Protein AF-A0A1E7HFK6-F1 (afdb_monomer_lite)

Radius of gyration: 15.74 Å; chains: 1; bounding box: 49×27×36 Å

Structure (mmCIF, N/CA/C/O backbone):
data_AF-A0A1E7HFK6-F1
#
_entry.id   AF-A0A1E7HFK6-F1
#
loop_
_atom_site.group_PDB
_atom_site.id
_atom_site.type_symbol
_atom_site.label_atom_id
_atom_site.label_alt_id
_atom_site.label_comp_id
_atom_site.label_asym_id
_atom_site.label_entity_id
_atom_site.label_seq_id
_atom_site.pdbx_PDB_ins_code
_atom_site.Cartn_x
_atom_site.Cartn_y
_atom_site.Cartn_z
_atom_site.occupancy
_atom_site.B_iso_or_equiv
_atom_site.auth_seq_id
_atom_site.auth_comp_id
_atom_site.auth_asym_id
_atom_site.auth_atom_id
_atom_site.pdbx_PDB_model_num
ATOM 1 N N . MET A 1 1 ? -29.839 -3.077 5.797 1.00 50.59 1 MET A N 1
ATOM 2 C CA . MET A 1 1 ? -28.728 -4.048 5.732 1.00 50.59 1 MET A CA 1
ATOM 3 C C . MET A 1 1 ? -27.944 -3.891 7.017 1.00 50.59 1 MET A C 1
ATOM 5 O O . MET A 1 1 ? -27.500 -2.783 7.283 1.00 50.59 1 MET A O 1
ATOM 9 N N . GLU A 1 2 ? -27.863 -4.932 7.840 1.00 61.28 2 GLU A N 1
ATOM 10 C CA . GLU A 1 2 ? -26.998 -4.917 9.026 1.00 61.28 2 GLU A CA 1
ATOM 11 C C . GLU A 1 2 ? -25.533 -5.010 8.580 1.00 61.28 2 GLU A C 1
ATOM 13 O O . GLU A 1 2 ? -25.211 -5.727 7.630 1.00 61.28 2 GLU A O 1
ATOM 18 N N . SER A 1 3 ? -24.656 -4.234 9.214 1.00 69.50 3 SER A N 1
ATOM 19 C CA . SER A 1 3 ? -23.224 -4.234 8.914 1.00 69.50 3 SER A CA 1
ATOM 20 C C . SER A 1 3 ? -22.566 -5.456 9.561 1.00 69.50 3 SER A C 1
ATOM 22 O O . SER A 1 3 ? -22.877 -5.813 10.695 1.00 69.50 3 SER A O 1
ATOM 24 N N . ILE A 1 4 ? -21.595 -6.085 8.893 1.00 75.12 4 ILE A N 1
ATOM 25 C CA . ILE A 1 4 ? -20.786 -7.149 9.520 1.00 75.12 4 ILE A CA 1
ATOM 26 C C . ILE A 1 4 ? -20.106 -6.612 10.793 1.00 75.12 4 ILE A C 1
ATOM 28 O O . ILE A 1 4 ? -20.022 -7.319 11.797 1.00 75.12 4 ILE A O 1
ATOM 32 N N . ALA A 1 5 ? -19.714 -5.334 10.794 1.00 76.19 5 ALA A N 1
ATOM 33 C CA . ALA A 1 5 ? -19.126 -4.679 11.957 1.00 76.19 5 ALA A CA 1
ATOM 34 C C . ALA A 1 5 ? -20.112 -4.542 13.133 1.00 76.19 5 ALA A C 1
ATOM 36 O O . ALA A 1 5 ? -19.692 -4.607 14.287 1.00 76.19 5 ALA A O 1
ATOM 37 N N . SER A 1 6 ? -21.428 -4.428 12.885 1.00 79.31 6 SER A N 1
ATOM 38 C CA . SER A 1 6 ? -22.429 -4.358 13.966 1.00 79.31 6 SER A CA 1
ATOM 39 C C . SER A 1 6 ? -22.676 -5.702 14.658 1.00 79.31 6 SER A C 1
ATOM 41 O O . SER A 1 6 ? -23.344 -5.739 15.685 1.00 79.31 6 SER A O 1
ATOM 43 N N . SER A 1 7 ? -22.103 -6.797 14.145 1.00 81.88 7 SER A N 1
ATOM 44 C CA . SER A 1 7 ? -22.196 -8.137 14.744 1.00 81.88 7 SER A CA 1
ATOM 45 C C . SER A 1 7 ? -21.123 -8.404 15.815 1.00 81.88 7 SER A C 1
ATOM 47 O O . SER A 1 7 ? -20.966 -9.539 16.257 1.00 81.88 7 SER A O 1
ATOM 49 N N . GLY A 1 8 ? -20.334 -7.391 16.204 1.00 80.25 8 GLY A N 1
ATOM 50 C CA . GLY A 1 8 ? -19.229 -7.534 17.166 1.00 80.25 8 GLY A CA 1
ATOM 51 C C . GLY A 1 8 ? -17.990 -8.246 16.604 1.00 80.25 8 GLY A C 1
ATOM 52 O O . GLY A 1 8 ? -17.031 -8.490 17.335 1.00 80.25 8 GLY A O 1
ATOM 53 N N . ILE A 1 9 ? -17.993 -8.570 15.308 1.00 84.00 9 ILE A N 1
ATOM 54 C CA . ILE A 1 9 ? -16.861 -9.177 14.607 1.00 84.00 9 ILE A CA 1
ATOM 55 C C . ILE A 1 9 ? -15.889 -8.069 14.197 1.00 84.00 9 ILE A C 1
ATOM 57 O O . ILE A 1 9 ? -16.278 -7.093 13.557 1.00 84.00 9 ILE A O 1
ATOM 61 N N . ALA A 1 10 ? -14.607 -8.239 14.523 1.00 85.06 10 ALA A N 1
ATOM 62 C CA . ALA A 1 10 ? -13.561 -7.320 14.090 1.00 85.06 10 ALA A CA 1
ATOM 63 C C . ALA A 1 10 ? -13.371 -7.397 12.564 1.00 85.06 10 ALA A C 1
ATOM 65 O O . ALA A 1 10 ? -12.869 -8.393 12.038 1.00 85.06 10 ALA A O 1
ATOM 66 N N . VAL A 1 11 ? -13.749 -6.334 11.854 1.00 90.00 11 VAL A N 1
ATOM 67 C CA . VAL A 1 11 ? -13.559 -6.207 10.403 1.00 90.00 11 VAL A CA 1
ATOM 68 C C . VAL A 1 11 ? -12.219 -5.531 10.131 1.00 90.00 11 VAL A C 1
ATOM 70 O O . VAL A 1 11 ? -11.917 -4.487 10.699 1.00 90.00 11 VAL A O 1
ATOM 73 N N . ARG A 1 12 ? -11.401 -6.102 9.246 1.00 91.44 12 ARG A N 1
ATOM 74 C CA . ARG A 1 12 ? -10.098 -5.538 8.859 1.00 91.44 12 ARG A CA 1
ATOM 75 C C . ARG A 1 12 ? -10.122 -5.194 7.374 1.00 91.44 12 ARG A C 1
ATOM 77 O O . ARG A 1 12 ? -10.495 -6.040 6.564 1.00 91.44 12 ARG A O 1
ATOM 84 N N . LEU A 1 13 ? -9.696 -3.986 7.011 1.00 93.88 13 LEU A N 1
ATOM 85 C CA . LEU A 1 13 ? -9.453 -3.633 5.615 1.00 93.88 13 LEU A CA 1
ATOM 86 C C . LEU A 1 13 ? -8.086 -4.175 5.197 1.00 93.88 13 LEU A C 1
ATOM 88 O O . LEU A 1 13 ? -7.091 -3.957 5.887 1.00 93.88 13 LEU A O 1
ATOM 92 N N . ARG A 1 14 ? -8.025 -4.817 4.032 1.00 94.12 14 ARG A N 1
ATOM 93 C CA . ARG A 1 14 ? -6.767 -5.158 3.372 1.00 94.12 14 ARG A CA 1
ATOM 94 C C . ARG A 1 14 ? -6.671 -4.411 2.047 1.00 94.12 14 ARG A C 1
ATOM 96 O O . ARG A 1 14 ? -7.398 -4.739 1.114 1.00 94.12 14 ARG A O 1
ATOM 103 N N . LEU A 1 15 ? -5.777 -3.427 1.978 1.00 92.94 15 LEU A N 1
ATOM 104 C CA . LEU A 1 15 ? -5.514 -2.627 0.783 1.00 92.94 15 LEU A CA 1
ATOM 105 C C . LEU A 1 15 ? -4.183 -3.075 0.170 1.00 92.94 15 LEU A C 1
ATOM 107 O O . LEU A 1 15 ? -3.145 -2.449 0.390 1.00 92.94 15 LEU A O 1
ATOM 111 N N . ASP A 1 16 ? -4.217 -4.198 -0.552 1.00 90.56 16 ASP A N 1
ATOM 112 C CA . ASP A 1 16 ? -3.029 -4.843 -1.114 1.00 90.56 16 ASP A CA 1
ATOM 113 C C . ASP A 1 16 ? -3.180 -5.130 -2.614 1.00 90.56 16 ASP A C 1
ATOM 115 O O . ASP A 1 16 ? -4.197 -5.701 -3.011 1.00 90.56 16 ASP A O 1
ATOM 119 N N . PRO A 1 17 ? -2.133 -4.907 -3.426 1.00 90.94 17 PRO A N 1
ATOM 120 C CA . PRO A 1 17 ? -0.922 -4.134 -3.145 1.00 90.94 17 PRO A CA 1
ATOM 121 C C . PRO A 1 17 ? -1.101 -2.643 -3.480 1.00 90.94 17 PRO A C 1
ATOM 123 O O . PRO A 1 17 ? -1.769 -2.295 -4.451 1.00 90.94 17 PRO A O 1
ATOM 126 N N . VAL A 1 18 ? -0.411 -1.774 -2.746 1.00 92.81 18 VAL A N 1
ATOM 127 C CA . VAL A 1 18 ? -0.161 -0.386 -3.148 1.00 92.81 18 VAL A CA 1
ATOM 128 C C . VAL A 1 18 ? 1.018 -0.368 -4.115 1.00 92.81 18 VAL A C 1
ATOM 130 O O . VAL A 1 18 ? 2.104 -0.880 -3.816 1.00 92.81 18 VAL A O 1
ATOM 133 N N . ILE A 1 19 ? 0.798 0.203 -5.296 1.00 91.31 19 ILE A N 1
ATOM 134 C CA . ILE A 1 19 ? 1.790 0.268 -6.373 1.00 91.31 19 ILE A CA 1
ATOM 135 C C . ILE A 1 19 ? 1.895 1.696 -6.906 1.00 91.31 19 ILE A C 1
ATOM 137 O O . ILE A 1 19 ? 0.915 2.439 -6.859 1.00 91.31 19 ILE A O 1
ATOM 141 N N . PRO A 1 20 ? 3.072 2.108 -7.404 1.00 85.88 20 PRO A N 1
ATOM 142 C CA . PRO A 1 20 ? 3.243 3.453 -7.930 1.00 85.88 20 PRO A CA 1
ATOM 143 C C . PRO A 1 20 ? 2.359 3.674 -9.160 1.00 85.88 20 PRO A C 1
ATOM 145 O O . PRO A 1 20 ? 2.316 2.838 -10.067 1.00 85.88 20 PRO A O 1
ATOM 148 N N . LEU A 1 21 ? 1.718 4.837 -9.221 1.00 88.06 21 LEU A N 1
ATOM 149 C CA . LEU A 1 21 ? 1.123 5.336 -10.452 1.00 88.06 21 LEU A CA 1
ATOM 150 C C . LEU A 1 21 ? 2.250 5.894 -11.337 1.00 88.06 21 LEU A C 1
ATOM 152 O O . LEU A 1 21 ? 2.868 6.902 -11.000 1.00 88.06 21 LEU A O 1
ATOM 156 N N . LEU A 1 22 ? 2.583 5.184 -12.419 1.00 86.62 22 LEU A N 1
ATOM 157 C CA . LEU A 1 22 ? 3.688 5.555 -13.319 1.00 86.62 22 LEU A CA 1
ATOM 158 C C . LEU A 1 22 ? 3.263 6.520 -14.434 1.00 86.62 22 LEU A C 1
ATOM 160 O O . LEU A 1 22 ? 4.092 7.269 -14.942 1.00 86.62 22 LEU A O 1
ATOM 164 N N . ASP A 1 23 ? 1.986 6.486 -14.804 1.00 82.69 23 ASP A N 1
ATOM 165 C CA . ASP A 1 23 ? 1.348 7.320 -15.819 1.00 82.69 23 ASP A CA 1
ATOM 166 C C . ASP A 1 23 ? -0.157 7.431 -15.509 1.00 82.69 23 ASP A C 1
ATOM 168 O O . ASP A 1 23 ? -0.668 6.688 -14.668 1.00 82.69 23 ASP A O 1
ATOM 172 N N . GLU A 1 24 ? -0.869 8.346 -16.173 1.00 77.62 24 GLU A N 1
ATOM 173 C CA . GLU A 1 24 ? -2.302 8.615 -15.936 1.00 77.62 24 GLU A CA 1
ATOM 174 C C . GLU A 1 24 ? -3.211 7.394 -16.165 1.00 77.62 24 GLU A C 1
ATOM 176 O O . GLU A 1 24 ? -4.306 7.329 -15.617 1.00 77.62 24 GLU A O 1
ATOM 181 N N . ASN A 1 25 ? -2.756 6.407 -16.943 1.00 76.38 25 ASN A N 1
ATOM 182 C CA . ASN A 1 25 ? -3.475 5.160 -17.215 1.00 76.38 25 ASN A CA 1
ATOM 183 C C . ASN A 1 25 ? -2.828 3.965 -16.495 1.00 76.38 25 ASN A C 1
ATOM 185 O O . ASN A 1 25 ? -3.031 2.806 -16.885 1.00 76.38 25 ASN A O 1
ATOM 189 N N . GLY A 1 26 ? -1.975 4.237 -15.507 1.00 73.06 26 GLY A N 1
ATOM 190 C CA . GLY A 1 26 ? -1.203 3.261 -14.761 1.00 73.06 26 GLY A CA 1
ATOM 191 C C . GLY A 1 26 ? -2.090 2.433 -13.829 1.00 73.06 26 GLY A C 1
ATOM 192 O O . GLY A 1 26 ? -3.131 2.902 -13.389 1.00 73.06 26 GLY A O 1
ATOM 193 N N . PRO A 1 27 ? -1.682 1.207 -13.463 1.00 76.31 27 PRO A N 1
ATOM 194 C CA . PRO A 1 27 ? -2.466 0.353 -12.566 1.00 76.31 27 PRO A CA 1
ATOM 195 C C . PRO A 1 27 ? -2.427 0.792 -11.084 1.00 76.31 27 PRO A C 1
ATOM 197 O O . PRO A 1 27 ? -2.978 0.094 -10.235 1.00 76.31 27 PRO A O 1
ATOM 200 N N . GLY A 1 28 ? -1.718 1.879 -10.758 1.00 85.88 28 GLY A N 1
ATOM 201 C CA . GLY A 1 28 ? -1.540 2.371 -9.390 1.00 85.88 28 GLY A CA 1
ATOM 202 C C . GLY A 1 28 ? -2.696 3.217 -8.879 1.00 85.88 28 GLY A C 1
ATOM 203 O O . GLY A 1 28 ? -3.647 3.498 -9.600 1.00 85.88 28 GLY A O 1
ATOM 204 N N . GLN A 1 29 ? -2.599 3.610 -7.613 1.00 90.00 29 GLN A N 1
ATOM 205 C CA . GLN A 1 29 ? -3.588 4.447 -6.940 1.00 90.00 29 GLN A CA 1
ATOM 206 C C . GLN A 1 29 ? -3.000 5.827 -6.654 1.00 90.00 29 GLN A C 1
ATOM 208 O O . GLN A 1 29 ? -1.818 5.948 -6.317 1.00 90.00 29 GLN A O 1
ATOM 213 N N . THR A 1 30 ? -3.824 6.866 -6.762 1.00 92.06 30 THR A N 1
ATOM 214 C CA . THR A 1 30 ? -3.457 8.188 -6.252 1.00 92.06 30 THR A CA 1
ATOM 215 C C . THR A 1 30 ? -3.521 8.206 -4.723 1.00 92.06 30 THR A C 1
ATOM 217 O O . THR A 1 30 ? -4.121 7.337 -4.084 1.00 92.06 30 THR A O 1
ATOM 220 N N . GLU A 1 31 ? -2.911 9.218 -4.104 1.00 93.19 31 GLU A N 1
ATOM 221 C CA . GLU A 1 31 ? -3.039 9.412 -2.654 1.00 93.19 31 GLU A CA 1
ATOM 222 C C . GLU A 1 31 ? -4.494 9.676 -2.238 1.00 93.19 31 GLU A C 1
ATOM 224 O O . GLU A 1 31 ? -4.913 9.246 -1.161 1.00 93.19 31 GLU A O 1
ATOM 229 N N . GLU A 1 32 ? -5.269 10.346 -3.097 1.00 93.62 32 GLU A N 1
ATOM 230 C CA . GLU A 1 32 ? -6.689 10.621 -2.880 1.00 93.62 32 GLU A CA 1
ATOM 231 C C . GLU A 1 32 ? -7.509 9.328 -2.874 1.00 93.62 32 GLU A C 1
ATOM 233 O O . GLU A 1 32 ? -8.269 9.108 -1.931 1.00 93.62 32 GLU A O 1
ATOM 238 N N . ASP A 1 33 ? -7.276 8.430 -3.838 1.00 93.19 33 ASP A N 1
ATOM 239 C CA . ASP A 1 33 ? -7.936 7.118 -3.890 1.00 93.19 33 ASP A CA 1
ATOM 240 C C . ASP A 1 33 ? -7.681 6.321 -2.607 1.00 93.19 33 ASP A C 1
ATOM 242 O O . ASP A 1 33 ? -8.598 5.754 -2.009 1.00 93.19 33 ASP A O 1
ATOM 246 N N . ILE A 1 34 ? -6.426 6.299 -2.148 1.00 95.50 34 ILE A N 1
ATOM 247 C CA . ILE A 1 34 ? -6.033 5.579 -0.934 1.00 95.50 34 ILE A CA 1
ATOM 248 C C . ILE A 1 34 ? -6.745 6.158 0.291 1.00 95.50 34 ILE A C 1
ATOM 250 O O . ILE A 1 34 ? -7.337 5.411 1.075 1.00 95.50 34 ILE A O 1
ATOM 254 N N . ARG A 1 35 ? -6.703 7.483 0.459 1.00 95.94 35 ARG A N 1
ATOM 255 C CA . ARG A 1 35 ? -7.345 8.175 1.585 1.00 95.94 35 ARG A CA 1
ATOM 256 C C . ARG A 1 35 ? -8.858 7.954 1.575 1.00 95.94 35 ARG A C 1
ATOM 258 O O . ARG A 1 35 ? -9.435 7.659 2.622 1.00 95.94 35 ARG A O 1
ATOM 265 N N . PHE A 1 36 ? -9.481 8.026 0.400 1.00 96.06 36 PHE A N 1
ATOM 266 C CA . PHE A 1 36 ? -10.902 7.753 0.204 1.00 96.06 36 PHE A CA 1
ATOM 267 C C . PHE A 1 36 ? -11.272 6.328 0.636 1.00 96.06 36 PHE A C 1
ATOM 269 O O . PHE A 1 36 ? -12.192 6.147 1.436 1.00 96.06 36 PHE A O 1
ATOM 276 N N . LEU A 1 37 ? -10.529 5.317 0.173 1.00 95.69 37 LEU A N 1
ATOM 277 C CA . LEU A 1 37 ? -10.782 3.912 0.508 1.00 95.69 37 LEU A CA 1
ATOM 278 C C . LEU A 1 37 ? -10.622 3.629 2.006 1.00 95.69 37 LEU A C 1
ATOM 280 O O . LEU A 1 37 ? -11.463 2.945 2.591 1.00 95.69 37 LEU A O 1
ATOM 284 N N . VAL A 1 38 ? -9.570 4.165 2.635 1.00 96.44 38 VAL A N 1
ATOM 285 C CA . VAL A 1 38 ? -9.348 4.005 4.081 1.00 96.44 38 VAL A CA 1
ATOM 286 C C . VAL A 1 38 ? -10.495 4.630 4.864 1.00 96.44 38 VAL A C 1
ATOM 288 O O . VAL A 1 38 ? -11.092 3.950 5.697 1.00 96.44 38 VAL A O 1
ATOM 291 N N . ARG A 1 39 ? -10.854 5.882 4.560 1.00 96.31 39 ARG A N 1
ATOM 292 C CA . ARG A 1 39 ? -11.966 6.574 5.217 1.00 96.31 39 ARG A CA 1
ATOM 293 C C . ARG A 1 39 ? -13.260 5.771 5.120 1.00 96.31 39 ARG A C 1
ATOM 295 O O . ARG A 1 39 ? -13.880 5.491 6.140 1.00 96.31 39 ARG A O 1
ATOM 302 N N . HIS A 1 40 ? -13.640 5.353 3.913 1.00 95.25 40 HIS A N 1
ATOM 303 C CA . HIS A 1 40 ? -14.882 4.610 3.701 1.00 95.25 40 HIS A CA 1
ATOM 304 C C . HIS A 1 40 ? -14.908 3.268 4.435 1.00 95.25 40 HIS A C 1
ATOM 306 O O . HIS A 1 40 ? -15.955 2.864 4.939 1.00 95.25 40 HIS A O 1
ATOM 312 N N . ALA A 1 41 ? -13.772 2.576 4.524 1.00 93.81 41 ALA A N 1
ATOM 313 C CA . ALA A 1 41 ? -13.696 1.341 5.289 1.00 93.81 41 ALA A CA 1
ATOM 314 C C . ALA A 1 41 ? -13.848 1.585 6.795 1.00 93.81 41 ALA A C 1
ATOM 316 O O . ALA A 1 41 ? -14.546 0.822 7.462 1.00 93.81 41 ALA A O 1
ATOM 317 N N . VAL A 1 42 ? -13.231 2.642 7.331 1.00 94.06 42 VAL A N 1
ATOM 318 C CA . VAL A 1 42 ? -13.388 3.012 8.745 1.00 94.06 42 VAL A CA 1
ATOM 319 C C . VAL A 1 42 ? -14.828 3.423 9.045 1.00 94.06 42 VAL A C 1
ATOM 321 O O . VAL A 1 42 ? -15.400 2.926 10.012 1.00 94.06 42 VAL A O 1
ATOM 324 N N . ASP A 1 43 ? -15.446 4.235 8.185 1.00 92.69 43 ASP A N 1
ATOM 325 C CA . ASP A 1 43 ? -16.856 4.634 8.303 1.00 92.69 43 ASP A CA 1
ATOM 326 C C . ASP A 1 43 ? -17.798 3.409 8.267 1.00 92.69 43 ASP A C 1
ATOM 328 O O . ASP A 1 43 ? -18.850 3.402 8.906 1.00 92.69 43 ASP A O 1
ATOM 332 N N . ALA A 1 44 ? -17.400 2.333 7.575 1.00 91.31 44 ALA A N 1
ATOM 333 C CA . ALA A 1 44 ? -18.110 1.052 7.548 1.00 91.31 44 ALA A CA 1
ATOM 334 C C . ALA A 1 44 ? -17.820 0.133 8.758 1.00 91.31 44 ALA A C 1
ATOM 336 O O . ALA A 1 44 ? -18.432 -0.934 8.878 1.00 91.31 44 ALA A O 1
ATOM 337 N N . GLY A 1 45 ? -16.918 0.533 9.659 1.00 92.75 45 GLY A N 1
ATOM 338 C CA . GLY A 1 45 ? -16.578 -0.185 10.890 1.00 92.75 45 GLY A CA 1
ATOM 339 C C . GLY A 1 45 ? -15.308 -1.038 10.821 1.00 92.75 45 GLY A C 1
ATOM 340 O O . GLY A 1 45 ? -15.151 -1.952 11.632 1.00 92.75 45 GLY A O 1
ATOM 341 N N . ALA A 1 46 ? -14.398 -0.780 9.876 1.00 93.19 46 ALA A N 1
ATOM 342 C CA . ALA A 1 46 ? -13.090 -1.429 9.874 1.00 93.19 46 ALA A CA 1
ATOM 343 C C . ALA A 1 46 ? -12.273 -1.014 11.111 1.00 93.19 46 ALA A C 1
ATOM 345 O O . ALA A 1 46 ? -12.007 0.163 11.341 1.00 93.19 46 ALA A O 1
ATOM 346 N N . SER A 1 47 ? -11.830 -1.999 11.888 1.00 92.81 47 SER A N 1
ATOM 347 C CA . SER A 1 47 ? -11.077 -1.811 13.129 1.00 92.81 47 SER A CA 1
ATOM 348 C C . SER A 1 47 ? -9.558 -1.785 12.928 1.00 92.81 47 SER A C 1
ATOM 350 O O . SER A 1 47 ? -8.821 -1.638 13.898 1.00 92.81 47 SER A O 1
ATOM 352 N N . MET A 1 48 ? -9.073 -2.024 11.706 1.00 93.75 48 MET A N 1
ATOM 353 C CA . MET A 1 48 ? -7.652 -2.041 11.338 1.00 93.75 48 MET A CA 1
ATOM 354 C C . MET A 1 48 ? -7.506 -1.973 9.817 1.00 93.75 48 MET A C 1
ATOM 356 O O . MET A 1 48 ? -8.332 -2.536 9.092 1.00 93.75 48 MET A O 1
ATOM 360 N N . VAL A 1 49 ? -6.411 -1.374 9.349 1.00 95.06 49 VAL A N 1
ATOM 361 C CA . VAL A 1 49 ? -5.993 -1.417 7.944 1.00 95.06 49 VAL A CA 1
ATOM 362 C C . VAL A 1 49 ? -4.663 -2.150 7.812 1.00 95.06 49 VAL A C 1
ATOM 364 O O . VAL A 1 49 ? -3.701 -1.867 8.525 1.00 95.06 49 VAL A O 1
ATOM 367 N N . ILE A 1 50 ? -4.604 -3.089 6.874 1.00 94.31 50 ILE A N 1
ATOM 368 C CA . ILE A 1 50 ? -3.407 -3.845 6.513 1.00 94.31 50 ILE A CA 1
ATOM 369 C C . ILE A 1 50 ? -3.021 -3.459 5.087 1.00 94.31 50 ILE A C 1
ATOM 371 O O . ILE A 1 50 ? -3.883 -3.486 4.204 1.00 94.31 50 ILE A O 1
ATOM 375 N N . SER A 1 51 ? -1.750 -3.112 4.859 1.00 94.56 51 SER A N 1
ATOM 376 C CA . SER A 1 51 ? -1.272 -2.777 3.515 1.00 94.56 51 SER A CA 1
ATOM 377 C C . SER A 1 51 ? 0.159 -3.228 3.178 1.00 94.56 51 SER A C 1
ATOM 379 O O . SER A 1 51 ? 1.071 -3.248 4.001 1.00 94.56 51 SER A O 1
ATOM 381 N N . LYS A 1 52 ? 0.290 -3.640 1.923 1.00 93.19 52 LYS A N 1
ATOM 382 C CA . LYS A 1 52 ? 1.405 -4.039 1.068 1.00 93.19 52 LYS A CA 1
ATOM 383 C C . LYS A 1 52 ? 2.014 -3.055 0.094 1.00 93.19 52 LYS A C 1
ATOM 385 O O . LYS A 1 52 ? 1.235 -2.465 -0.640 1.00 93.19 52 LYS A O 1
ATOM 390 N N . THR A 1 53 ? 3.326 -3.036 -0.130 1.00 92.75 53 THR A N 1
ATOM 391 C CA . THR A 1 53 ? 3.794 -2.767 -1.507 1.00 92.75 53 THR A CA 1
ATOM 392 C C . THR A 1 53 ? 3.860 -4.056 -2.325 1.00 92.75 53 THR A C 1
ATOM 394 O O . THR A 1 53 ? 3.983 -5.153 -1.772 1.00 92.75 53 THR A O 1
ATOM 397 N N . LEU A 1 54 ? 3.741 -3.954 -3.652 1.00 91.75 54 LEU A N 1
ATOM 398 C CA . LEU A 1 54 ? 3.878 -5.115 -4.536 1.00 91.75 54 LEU A CA 1
ATOM 399 C C . LEU A 1 54 ? 5.311 -5.663 -4.490 1.00 91.75 54 LEU A C 1
ATOM 401 O O . LEU A 1 54 ? 6.276 -4.930 -4.714 1.00 91.75 54 LEU A O 1
ATOM 405 N N . VAL A 1 55 ? 5.421 -6.973 -4.270 1.00 90.44 55 VAL A N 1
ATOM 406 C CA . VAL A 1 55 ? 6.639 -7.762 -4.486 1.00 90.44 55 VAL A CA 1
ATOM 407 C C . VAL A 1 55 ? 6.604 -8.259 -5.922 1.00 90.44 55 VAL A C 1
ATOM 409 O O . VAL A 1 55 ? 5.792 -9.118 -6.247 1.00 90.44 55 VAL A O 1
ATOM 412 N N . PHE A 1 56 ? 7.439 -7.691 -6.784 1.00 90.88 56 PHE A N 1
ATOM 413 C CA . PHE A 1 56 ? 7.414 -7.972 -8.214 1.00 90.88 56 PHE A CA 1
ATOM 414 C C . PHE A 1 56 ? 8.060 -9.325 -8.519 1.00 90.88 56 PHE A C 1
ATOM 416 O O . PHE A 1 56 ? 9.152 -9.614 -8.027 1.00 90.88 56 PHE A O 1
ATOM 423 N N . THR A 1 57 ? 7.416 -10.129 -9.364 1.00 90.94 57 THR A N 1
ATOM 424 C CA . THR A 1 57 ? 7.941 -11.412 -9.847 1.00 90.94 57 THR A CA 1
ATOM 425 C C . THR A 1 57 ? 7.677 -11.546 -11.354 1.00 90.94 57 THR A C 1
ATOM 427 O O . THR A 1 57 ? 6.728 -10.943 -11.866 1.00 90.94 57 THR A O 1
ATOM 430 N N . PRO A 1 58 ? 8.511 -12.280 -12.112 1.00 87.06 58 PRO A N 1
ATOM 431 C CA . PRO A 1 58 ? 8.357 -12.392 -13.560 1.00 87.06 58 PRO A CA 1
ATOM 432 C C . PRO A 1 58 ? 7.153 -13.246 -13.982 1.00 87.06 58 PRO A C 1
ATOM 434 O O . PRO A 1 58 ? 6.771 -13.181 -15.145 1.00 87.06 58 PRO A O 1
ATOM 437 N N . GLU A 1 59 ? 6.546 -14.009 -13.068 1.00 90.69 59 GLU A N 1
ATOM 438 C CA . GLU A 1 59 ? 5.352 -14.836 -13.308 1.00 90.69 59 GLU A CA 1
ATOM 439 C C . GLU A 1 59 ? 4.041 -14.028 -13.301 1.00 90.69 59 GLU A C 1
ATOM 441 O O . GLU A 1 59 ? 2.967 -14.579 -13.544 1.00 90.69 59 GLU A O 1
ATOM 446 N N . MET A 1 60 ? 4.104 -12.724 -13.013 1.00 90.94 60 MET A N 1
ATOM 447 C CA . MET A 1 60 ? 2.953 -11.827 -13.119 1.00 90.94 60 MET A CA 1
ATOM 448 C C . MET A 1 60 ? 2.453 -11.712 -14.566 1.00 90.94 60 MET A C 1
ATOM 450 O O . MET A 1 60 ? 3.178 -11.972 -15.526 1.00 90.94 60 MET A O 1
ATOM 454 N N . ALA A 1 61 ? 1.205 -11.263 -14.729 1.00 90.94 61 ALA A N 1
ATOM 455 C CA . ALA A 1 61 ? 0.630 -11.003 -16.047 1.00 90.94 61 ALA A CA 1
ATOM 456 C C . ALA A 1 61 ? 1.525 -10.060 -16.872 1.00 90.94 61 ALA A C 1
ATOM 458 O O . ALA A 1 61 ? 2.027 -9.060 -16.350 1.00 90.94 61 ALA A O 1
ATOM 459 N N . SER A 1 62 ? 1.687 -10.349 -18.168 1.00 90.19 62 SER A N 1
ATOM 460 C CA . SER A 1 62 ? 2.579 -9.596 -19.066 1.00 90.19 62 SER A CA 1
ATOM 461 C C . SER A 1 62 ? 2.298 -8.093 -19.052 1.00 90.19 62 SER A C 1
ATOM 463 O O . SER A 1 62 ? 3.225 -7.298 -18.945 1.00 90.19 62 SER A O 1
ATOM 465 N N . SER A 1 63 ? 1.022 -7.699 -19.024 1.00 88.56 63 SER A N 1
ATOM 466 C CA . SER A 1 63 ? 0.593 -6.297 -18.937 1.00 88.56 63 SER A CA 1
ATOM 467 C C . SER A 1 63 ? 1.118 -5.558 -17.699 1.00 88.56 63 SER A C 1
ATOM 469 O O . SER A 1 63 ? 1.401 -4.362 -17.766 1.00 88.56 63 SER A O 1
ATOM 471 N N . VAL A 1 64 ? 1.271 -6.255 -16.571 1.00 88.12 64 VAL A N 1
ATOM 472 C CA . VAL A 1 64 ? 1.845 -5.711 -15.331 1.00 88.12 64 VAL A CA 1
ATOM 473 C C . VAL A 1 64 ? 3.366 -5.692 -15.426 1.00 88.12 64 VAL A C 1
ATOM 475 O O . VAL A 1 64 ? 4.005 -4.694 -15.085 1.00 88.12 64 VAL A O 1
ATOM 478 N N . VAL A 1 65 ? 3.946 -6.786 -15.922 1.00 90.25 65 VAL A N 1
ATOM 479 C CA . VAL A 1 65 ? 5.392 -6.944 -16.083 1.00 90.25 65 VAL A CA 1
ATOM 480 C C . VAL A 1 65 ? 5.964 -5.855 -16.986 1.00 90.25 65 VAL A C 1
ATOM 482 O O . VAL A 1 65 ? 6.924 -5.194 -16.595 1.00 90.25 65 VAL A O 1
ATOM 485 N N . ASP A 1 66 ? 5.365 -5.619 -18.148 1.00 89.12 66 ASP A N 1
ATOM 486 C CA . ASP A 1 66 ? 5.872 -4.668 -19.140 1.00 89.12 66 ASP A CA 1
ATOM 487 C C . ASP A 1 66 ? 5.871 -3.227 -18.619 1.00 89.12 66 ASP A C 1
ATOM 489 O O . ASP A 1 66 ? 6.783 -2.456 -18.917 1.00 89.12 66 ASP A O 1
ATOM 493 N N . ARG A 1 67 ? 4.903 -2.883 -17.763 1.00 89.00 67 ARG A N 1
ATOM 494 C CA . ARG A 1 67 ? 4.799 -1.552 -17.153 1.00 89.00 67 ARG A CA 1
ATOM 495 C C . ARG A 1 67 ? 5.742 -1.366 -15.969 1.00 89.00 67 ARG A C 1
ATOM 497 O O . ARG A 1 67 ? 6.396 -0.334 -15.851 1.00 89.00 67 ARG A O 1
ATOM 504 N N . LEU A 1 68 ? 5.824 -2.352 -15.074 1.00 90.56 68 LEU A N 1
ATOM 505 C CA . LEU A 1 68 ? 6.500 -2.181 -13.784 1.00 90.56 68 LEU A CA 1
ATOM 506 C C . LEU A 1 68 ? 7.965 -2.635 -13.785 1.00 90.56 68 LEU A C 1
ATOM 508 O O . LEU A 1 68 ? 8.736 -2.190 -12.934 1.00 90.56 68 LEU A O 1
ATOM 512 N N . ARG A 1 69 ? 8.389 -3.484 -14.733 1.00 90.88 69 ARG A N 1
ATOM 513 C CA . ARG A 1 69 ? 9.722 -4.115 -14.726 1.00 90.88 69 ARG A CA 1
ATOM 514 C C . ARG A 1 69 ? 10.861 -3.106 -14.627 1.00 90.88 69 ARG A C 1
ATOM 516 O O . ARG A 1 69 ? 11.753 -3.286 -13.801 1.00 90.88 69 ARG A O 1
ATOM 523 N N . ASN A 1 70 ? 10.860 -2.070 -15.466 1.00 90.56 70 ASN A N 1
ATOM 524 C CA . ASN A 1 70 ? 11.955 -1.093 -15.487 1.00 90.56 70 ASN A CA 1
ATOM 525 C C . ASN A 1 70 ? 11.999 -0.284 -14.191 1.00 90.56 70 ASN A C 1
ATOM 527 O O . ASN A 1 70 ? 13.067 -0.143 -13.594 1.00 90.56 70 ASN A O 1
ATOM 531 N N . TYR A 1 71 ? 10.832 0.157 -13.714 1.00 91.50 71 TYR A N 1
ATOM 532 C CA . TYR A 1 71 ? 10.718 0.861 -12.445 1.00 91.50 71 TYR A CA 1
ATOM 533 C C . TYR A 1 71 ? 11.281 0.020 -11.295 1.00 91.50 71 TYR A C 1
ATOM 535 O O . TYR A 1 71 ? 12.148 0.488 -10.561 1.00 91.50 71 TYR A O 1
ATOM 543 N N . TYR A 1 72 ? 10.863 -1.241 -11.173 1.00 92.25 72 TYR A N 1
ATOM 544 C CA . TYR A 1 72 ? 11.335 -2.128 -10.111 1.00 92.25 72 TYR A CA 1
ATOM 545 C C . TYR A 1 72 ? 12.833 -2.433 -10.228 1.00 92.25 72 TYR A C 1
ATOM 547 O O . TYR A 1 72 ? 13.554 -2.318 -9.242 1.00 92.25 72 TYR A O 1
ATOM 555 N N . LYS A 1 73 ? 13.360 -2.709 -11.428 1.00 90.44 73 LYS A N 1
ATOM 556 C CA . LYS A 1 73 ? 14.805 -2.940 -11.624 1.00 90.44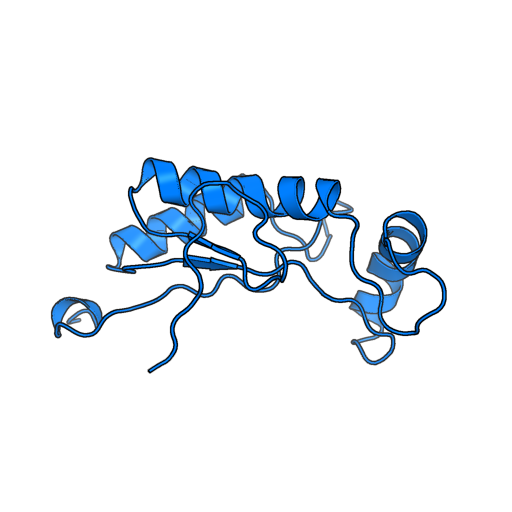 73 LYS A CA 1
ATOM 557 C C . LYS A 1 73 ? 15.676 -1.772 -11.147 1.00 90.44 73 LYS A C 1
ATOM 559 O O . LYS A 1 73 ? 16.752 -1.993 -10.590 1.00 90.44 73 LYS A O 1
ATOM 564 N N . MET A 1 74 ? 15.228 -0.535 -11.361 1.00 90.88 74 MET A N 1
ATOM 565 C CA . MET A 1 74 ? 15.970 0.660 -10.947 1.00 90.88 74 MET A CA 1
ATOM 566 C C . MET A 1 74 ? 15.891 0.906 -9.439 1.00 90.88 74 MET A C 1
ATOM 568 O O . MET A 1 74 ? 16.866 1.353 -8.835 1.00 90.88 74 MET A O 1
ATOM 572 N N . ASN A 1 75 ? 14.746 0.581 -8.841 1.00 92.12 75 ASN A N 1
ATOM 573 C CA . ASN A 1 75 ? 14.369 1.020 -7.504 1.00 92.12 75 ASN A CA 1
ATOM 574 C C . ASN A 1 75 ? 14.424 -0.075 -6.428 1.00 92.12 75 ASN A C 1
ATOM 576 O O . ASN A 1 75 ? 14.233 0.219 -5.247 1.00 92.12 75 ASN A O 1
ATOM 580 N N . SER A 1 76 ? 14.679 -1.327 -6.805 1.00 89.38 76 SER A N 1
ATOM 581 C CA . SER A 1 76 ? 14.748 -2.444 -5.868 1.00 89.38 76 SER A CA 1
ATOM 582 C C . SER A 1 76 ? 16.076 -2.552 -5.126 1.00 89.38 76 SER A C 1
ATOM 584 O O . SER A 1 76 ? 17.148 -2.302 -5.682 1.00 89.38 76 SER A O 1
ATOM 586 N N . THR A 1 77 ? 15.994 -2.987 -3.865 1.00 80.31 77 THR A N 1
ATOM 587 C CA . THR A 1 77 ? 17.165 -3.282 -3.019 1.00 80.31 77 THR A CA 1
ATOM 588 C C . THR A 1 77 ? 17.892 -4.541 -3.488 1.00 80.31 77 THR A C 1
ATO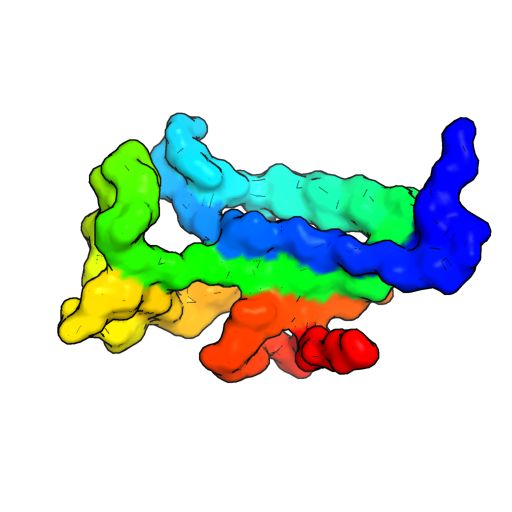M 590 O O . THR A 1 77 ? 19.110 -4.633 -3.382 1.00 80.31 77 THR A O 1
ATOM 593 N N . ILE A 1 78 ? 17.148 -5.512 -4.029 1.00 69.25 78 ILE A N 1
ATOM 594 C CA . ILE A 1 78 ? 17.687 -6.779 -4.527 1.00 69.25 78 ILE A CA 1
ATOM 595 C C . ILE A 1 78 ? 17.582 -6.768 -6.050 1.00 69.25 78 ILE A C 1
ATOM 597 O O . ILE A 1 78 ? 16.483 -6.710 -6.592 1.00 69.25 78 ILE A O 1
ATOM 601 N N . LYS A 1 79 ? 18.732 -6.775 -6.733 1.00 61.38 79 LYS A N 1
ATOM 602 C CA . LYS A 1 79 ? 18.825 -6.655 -8.202 1.00 61.38 79 LYS A CA 1
ATOM 603 C C . LYS A 1 79 ? 19.194 -7.962 -8.915 1.00 61.38 79 LYS A C 1
ATOM 605 O O . LYS A 1 79 ? 19.076 -8.033 -10.133 1.00 61.38 79 LYS A O 1
ATOM 610 N N . ASN A 1 80 ? 19.595 -8.992 -8.163 1.00 60.00 80 ASN A N 1
ATOM 611 C CA . ASN A 1 80 ? 20.108 -10.265 -8.696 1.00 60.00 80 ASN A CA 1
ATOM 612 C C . ASN A 1 80 ? 19.138 -11.446 -8.524 1.00 60.00 80 ASN A C 1
ATOM 614 O O . ASN A 1 80 ? 19.521 -12.594 -8.725 1.00 60.00 80 ASN A O 1
ATOM 618 N N . THR A 1 81 ? 17.891 -11.184 -8.137 1.00 66.25 81 THR A N 1
ATOM 619 C CA . THR A 1 81 ? 16.849 -12.203 -7.968 1.00 66.25 81 THR A CA 1
ATOM 620 C C . THR A 1 81 ? 15.706 -11.958 -8.943 1.00 66.25 81 THR A C 1
ATOM 622 O O . THR A 1 81 ? 15.438 -10.821 -9.325 1.00 66.25 81 THR A O 1
ATOM 625 N N . ALA A 1 82 ? 15.004 -13.029 -9.326 1.00 79.44 82 ALA A N 1
ATOM 626 C CA . ALA A 1 82 ? 13.756 -12.926 -10.085 1.00 79.44 82 ALA A CA 1
ATOM 627 C C . ALA A 1 82 ? 12.701 -12.096 -9.325 1.00 79.44 82 ALA A C 1
ATOM 629 O O . ALA A 1 82 ? 11.919 -11.368 -9.926 1.00 79.44 82 ALA A O 1
ATOM 630 N N . VAL A 1 83 ? 12.730 -12.156 -7.994 1.00 88.00 83 VAL A N 1
ATOM 631 C CA . VAL A 1 83 ? 11.867 -11.369 -7.112 1.00 88.00 83 VAL A CA 1
ATOM 632 C C . VAL A 1 83 ? 12.486 -9.995 -6.857 1.00 88.00 83 VAL A C 1
ATOM 634 O O . VAL A 1 83 ? 13.612 -9.914 -6.368 1.00 88.00 83 VAL A O 1
ATOM 637 N N . LEU A 1 84 ? 11.753 -8.921 -7.147 1.00 89.62 84 LEU A N 1
ATOM 638 C CA . LEU A 1 84 ? 12.183 -7.537 -6.947 1.00 89.62 84 LEU A CA 1
ATOM 639 C C . LEU A 1 84 ? 11.316 -6.861 -5.873 1.00 89.62 84 LEU A C 1
ATOM 641 O O . LEU A 1 84 ? 10.0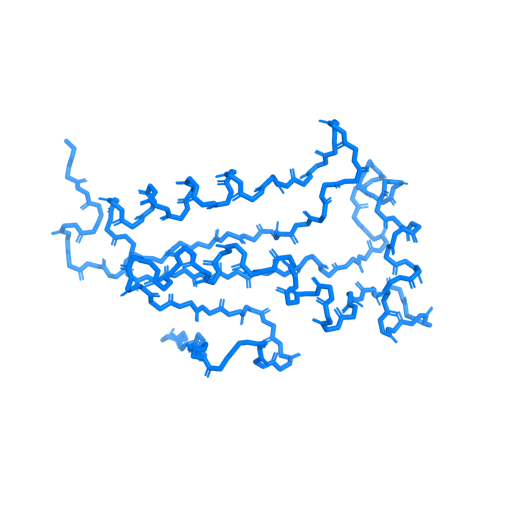95 -6.765 -5.998 1.00 89.62 84 LEU A O 1
ATOM 645 N N . VAL A 1 85 ? 11.958 -6.362 -4.816 1.00 89.31 85 VAL A N 1
ATOM 646 C CA . VAL A 1 85 ? 11.310 -5.627 -3.714 1.00 89.31 85 VAL A CA 1
ATOM 647 C C . VAL A 1 85 ? 11.809 -4.191 -3.733 1.00 89.31 85 VAL A C 1
ATOM 649 O O . VAL A 1 85 ? 13.020 -3.973 -3.819 1.00 89.31 85 VAL A O 1
ATOM 652 N N . LEU A 1 86 ? 10.903 -3.210 -3.706 1.00 90.94 86 LEU A N 1
ATOM 653 C CA . LEU A 1 86 ? 11.272 -1.790 -3.709 1.00 90.94 86 LEU A CA 1
ATOM 654 C C . LEU A 1 86 ? 12.159 -1.448 -2.509 1.00 90.94 86 LEU A C 1
ATOM 656 O O . LEU A 1 86 ? 12.048 -2.056 -1.444 1.00 90.94 86 LEU A O 1
ATOM 660 N N . ASN A 1 87 ? 13.030 -0.454 -2.661 1.00 90.62 87 ASN A N 1
ATOM 661 C CA . ASN A 1 87 ? 13.782 0.060 -1.523 1.00 90.62 87 ASN A CA 1
ATOM 662 C C . ASN A 1 87 ? 12.860 0.634 -0.438 1.00 90.62 87 ASN A C 1
ATOM 664 O O . ASN A 1 87 ? 11.711 1.006 -0.689 1.00 90.62 87 ASN A O 1
ATOM 668 N N . ARG A 1 88 ? 13.378 0.680 0.791 1.00 89.88 88 ARG A N 1
ATOM 669 C CA . ARG A 1 88 ? 12.606 1.054 1.979 1.00 89.88 88 ARG A CA 1
ATOM 670 C C . ARG A 1 88 ? 12.002 2.455 1.878 1.00 89.88 88 ARG A C 1
ATOM 672 O O . ARG A 1 88 ? 10.868 2.644 2.306 1.00 89.88 88 ARG A O 1
ATOM 679 N N . ASP A 1 89 ? 12.719 3.409 1.292 1.00 91.69 89 ASP A N 1
ATOM 680 C CA . ASP A 1 89 ? 12.242 4.789 1.166 1.00 91.69 89 ASP A CA 1
ATOM 681 C C . ASP A 1 89 ? 11.031 4.883 0.238 1.00 91.69 89 ASP A C 1
ATOM 683 O O . ASP A 1 89 ? 10.061 5.579 0.539 1.00 91.69 89 ASP A O 1
ATOM 687 N N . LEU A 1 90 ? 11.038 4.129 -0.862 1.00 92.50 90 LEU A N 1
ATOM 688 C CA . LEU A 1 90 ? 9.888 4.045 -1.757 1.00 92.50 90 LEU A CA 1
ATOM 689 C C . LEU A 1 90 ? 8.723 3.291 -1.134 1.00 92.50 90 LEU A C 1
ATOM 691 O O . LEU A 1 90 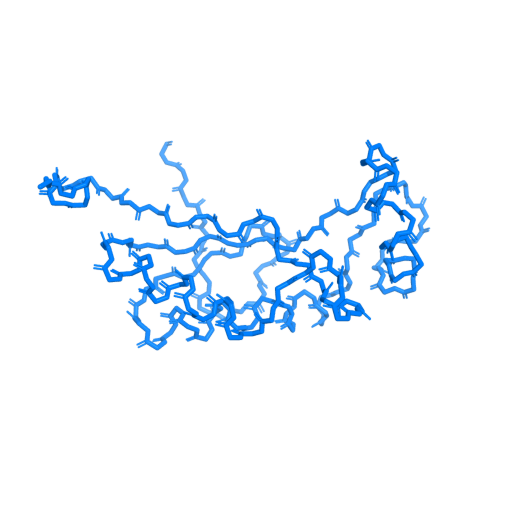? 7.588 3.731 -1.284 1.00 92.50 90 LEU A O 1
ATOM 695 N N . GLN A 1 91 ? 8.984 2.206 -0.401 1.00 92.88 91 GLN A N 1
ATOM 696 C CA . GLN A 1 91 ? 7.925 1.524 0.343 1.00 92.88 91 GLN A CA 1
ATOM 697 C C . GLN A 1 91 ? 7.257 2.472 1.343 1.00 92.88 91 GLN A C 1
ATOM 699 O O . GLN A 1 91 ? 6.033 2.573 1.376 1.00 92.88 91 GLN A O 1
ATOM 704 N N . LYS A 1 92 ? 8.062 3.237 2.089 1.00 93.44 92 LYS A N 1
ATOM 705 C CA . LYS A 1 92 ? 7.580 4.257 3.021 1.00 93.44 92 LYS A CA 1
ATOM 706 C C . LYS A 1 92 ? 6.761 5.331 2.317 1.00 93.44 92 LYS A C 1
ATOM 708 O O . LYS A 1 92 ? 5.697 5.685 2.801 1.00 93.44 92 LYS A O 1
ATOM 713 N N . ARG A 1 93 ? 7.220 5.837 1.172 1.00 93.56 93 ARG A N 1
ATOM 714 C CA . ARG A 1 93 ? 6.470 6.835 0.395 1.00 93.56 93 ARG A CA 1
ATOM 715 C C . ARG A 1 93 ? 5.130 6.302 -0.102 1.00 93.56 93 ARG A C 1
ATOM 717 O O . ARG A 1 93 ? 4.134 6.992 0.044 1.00 93.56 93 ARG A O 1
ATOM 724 N N . LEU A 1 94 ? 5.105 5.093 -0.660 1.00 93.88 94 LEU A N 1
ATOM 725 C CA . LEU A 1 94 ? 3.882 4.491 -1.198 1.00 93.88 94 LEU A CA 1
ATOM 726 C C . LEU A 1 94 ? 2.854 4.189 -0.105 1.00 93.88 94 LEU A C 1
ATOM 728 O O . LEU A 1 94 ? 1.664 4.372 -0.320 1.00 93.88 94 LEU A O 1
ATOM 732 N N . LEU A 1 95 ? 3.302 3.750 1.071 1.00 95.12 95 LEU A N 1
ATOM 733 C CA . LEU A 1 95 ? 2.409 3.418 2.182 1.00 95.12 95 LEU A CA 1
ATOM 734 C C . LEU A 1 95 ? 2.052 4.623 3.065 1.00 95.12 95 LEU A C 1
ATOM 736 O O . LEU A 1 95 ? 1.133 4.521 3.877 1.00 95.12 95 LEU A O 1
ATOM 740 N N . ALA A 1 96 ? 2.742 5.760 2.922 1.00 95.69 96 ALA A N 1
ATOM 741 C CA . ALA A 1 96 ? 2.504 6.941 3.751 1.00 95.69 96 ALA A CA 1
ATOM 742 C C . ALA A 1 96 ? 1.050 7.443 3.695 1.00 95.69 96 ALA A C 1
ATOM 744 O O . ALA A 1 96 ? 0.519 7.722 4.768 1.00 95.69 96 ALA A O 1
ATOM 745 N N . PRO A 1 97 ? 0.365 7.499 2.534 1.00 96.69 97 PRO A N 1
ATOM 746 C CA . PRO A 1 97 ? -1.038 7.909 2.485 1.00 96.69 97 PRO A CA 1
ATOM 747 C C . PRO A 1 97 ? -1.959 6.972 3.275 1.00 96.69 97 PRO A C 1
ATOM 749 O O . PRO A 1 97 ? -2.863 7.443 3.962 1.00 96.69 97 PRO A O 1
ATOM 752 N N . VAL A 1 98 ? -1.696 5.657 3.244 1.00 96.44 98 VAL A N 1
ATOM 753 C CA . VAL A 1 98 ? -2.448 4.669 4.037 1.00 96.44 98 VAL A CA 1
ATOM 754 C C . VAL A 1 98 ? -2.231 4.930 5.524 1.00 96.44 98 VAL A C 1
ATOM 756 O O . VAL A 1 98 ? -3.192 5.055 6.280 1.00 96.44 98 VAL A O 1
ATOM 759 N N . TRP A 1 99 ? -0.965 5.043 5.938 1.00 96.38 99 TRP A N 1
ATOM 760 C CA . TRP A 1 99 ? -0.599 5.265 7.334 1.00 96.38 99 TRP A CA 1
ATOM 761 C C . TRP A 1 99 ? -1.181 6.577 7.869 1.00 96.38 99 TRP A C 1
ATOM 763 O O . TRP A 1 99 ? -1.804 6.572 8.927 1.00 96.38 99 TRP A O 1
ATOM 773 N N . GLN A 1 100 ? -1.053 7.678 7.124 1.00 96.88 100 GLN A N 1
ATOM 774 C CA . GLN A 1 100 ? -1.604 8.983 7.498 1.00 96.88 100 GLN A CA 1
ATOM 775 C C . GLN A 1 100 ? -3.124 8.937 7.654 1.00 96.88 100 GLN A C 1
ATOM 777 O O . GLN A 1 100 ? -3.633 9.393 8.673 1.00 96.88 100 GLN A O 1
ATOM 782 N N . ALA A 1 101 ? -3.841 8.331 6.702 1.00 96.88 101 ALA A N 1
ATOM 783 C CA . ALA A 1 101 ? -5.289 8.171 6.806 1.00 96.88 101 ALA A CA 1
ATOM 784 C C . ALA A 1 101 ? -5.674 7.349 8.050 1.00 96.88 101 ALA A C 1
ATOM 786 O O . ALA A 1 101 ? -6.609 7.693 8.769 1.00 96.88 101 ALA A O 1
ATOM 787 N N . CYS A 1 102 ? -4.910 6.302 8.371 1.00 96.44 102 CYS A N 1
ATOM 788 C CA . CYS A 1 102 ? -5.125 5.530 9.594 1.00 96.44 102 CYS A CA 1
ATOM 789 C C . CYS A 1 102 ? -4.929 6.376 10.863 1.00 96.44 102 CYS A C 1
ATOM 791 O O . CYS A 1 102 ? -5.739 6.275 11.783 1.00 96.44 102 CYS A O 1
ATOM 793 N N . GLN A 1 103 ? -3.907 7.242 10.904 1.00 96.38 103 GLN A N 1
ATOM 794 C CA . GLN A 1 103 ? -3.681 8.161 12.029 1.00 96.38 103 GLN A CA 1
ATOM 795 C C . GLN A 1 103 ? -4.818 9.179 12.178 1.00 96.38 103 GLN A C 1
ATOM 797 O O . GLN A 1 103 ? -5.317 9.387 13.284 1.00 96.38 103 GLN A O 1
ATOM 802 N N . GLU A 1 104 ? -5.264 9.776 11.069 1.00 96.94 104 GLU A N 1
ATOM 803 C CA . GLU A 1 104 ? -6.380 10.732 11.033 1.00 96.94 104 GLU A CA 1
ATOM 804 C C . GLU A 1 104 ? -7.669 10.113 11.604 1.00 96.94 104 GLU A C 1
ATOM 806 O O . GLU A 1 104 ? -8.385 10.748 12.381 1.00 96.94 104 GLU A O 1
ATOM 811 N N . HIS A 1 105 ? -7.917 8.840 11.290 1.00 96.25 105 HIS A N 1
ATOM 812 C CA . HIS A 1 105 ? -9.088 8.087 11.736 1.00 96.25 105 HIS A CA 1
ATOM 813 C C . HIS A 1 105 ? -8.873 7.272 13.022 1.00 96.25 105 HIS A C 1
ATOM 815 O O . HIS A 1 105 ? -9.786 6.573 13.463 1.00 96.25 105 HIS A O 1
ATOM 821 N N . LYS A 1 106 ? -7.693 7.375 13.648 1.00 95.38 106 LYS A N 1
ATOM 822 C CA . LYS A 1 106 ? -7.314 6.659 14.880 1.00 95.38 106 LYS A CA 1
ATOM 823 C C . LYS A 1 106 ? -7.509 5.141 14.795 1.00 95.38 106 LYS A C 1
ATOM 825 O O . LYS A 1 106 ? -7.875 4.503 15.783 1.00 95.38 106 LYS A O 1
ATOM 830 N N . VAL A 1 107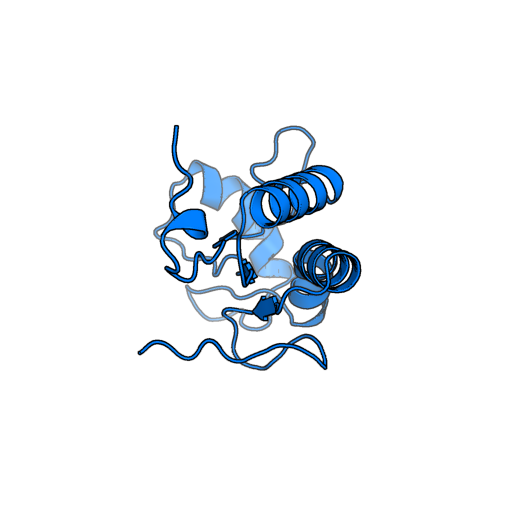 ? -7.250 4.559 13.626 1.00 94.38 107 VAL A N 1
ATOM 831 C CA . VAL A 1 107 ? -7.273 3.106 13.427 1.00 94.38 107 VAL A CA 1
ATOM 832 C C . VAL A 1 107 ? -5.851 2.553 13.315 1.00 94.38 107 VAL A C 1
ATOM 834 O O . VAL A 1 107 ? -4.981 3.204 12.734 1.00 94.38 107 VAL A O 1
ATOM 837 N N . PRO A 1 108 ? -5.574 1.351 13.847 1.00 94.69 108 PRO A N 1
ATOM 838 C CA . PRO A 1 108 ? -4.270 0.722 13.696 1.00 94.69 108 PRO A CA 1
ATOM 839 C C . PRO A 1 108 ? -3.922 0.456 12.228 1.00 94.69 108 PRO A C 1
ATOM 841 O O . PRO A 1 108 ? -4.741 -0.070 11.467 1.00 94.69 108 PRO A O 1
ATOM 844 N N . PHE A 1 109 ? -2.673 0.750 11.866 1.00 94.69 109 PHE A N 1
ATOM 845 C CA . PHE A 1 109 ? -2.086 0.395 10.579 1.00 94.69 109 PHE A CA 1
ATOM 846 C C . PHE A 1 109 ? -1.082 -0.746 10.743 1.00 94.69 109 PHE A C 1
ATOM 848 O O . PHE A 1 109 ? -0.235 -0.712 11.636 1.00 94.69 109 PHE A O 1
ATOM 855 N N . CYS A 1 110 ? -1.145 -1.729 9.851 1.00 92.94 110 CYS A N 1
ATOM 856 C CA . CYS A 1 110 ? -0.174 -2.807 9.757 1.00 92.94 110 CYS A CA 1
ATOM 857 C C . CYS A 1 110 ? 0.428 -2.855 8.351 1.00 92.94 110 CYS A C 1
ATOM 859 O O . CYS A 1 110 ? -0.279 -3.138 7.378 1.00 92.94 110 CYS A O 1
ATOM 861 N N . SER A 1 111 ? 1.740 -2.643 8.240 1.00 89.19 111 SER A N 1
ATOM 862 C CA . SER A 1 111 ? 2.439 -2.966 7.002 1.00 89.19 111 SER A CA 1
ATOM 863 C C . SER A 1 111 ? 2.631 -4.487 6.931 1.00 89.19 111 SER A C 1
ATOM 865 O O . SER A 1 111 ? 3.192 -5.109 7.833 1.00 89.19 111 SER A O 1
ATOM 867 N N . CYS A 1 112 ? 2.155 -5.138 5.866 1.00 81.38 112 CYS A N 1
ATOM 868 C CA . CYS A 1 112 ? 2.419 -6.565 5.631 1.00 81.38 112 CYS A CA 1
ATOM 869 C C . CYS A 1 112 ? 3.814 -6.737 4.998 1.00 81.38 112 CYS A C 1
ATOM 871 O O . CYS A 1 112 ? 3.995 -7.394 3.971 1.00 81.38 112 CYS A O 1
ATOM 873 N N . THR A 1 113 ? 4.796 -6.076 5.610 1.00 67.94 113 THR A N 1
ATOM 874 C CA . THR A 1 113 ? 6.202 -6.030 5.218 1.00 67.94 113 THR A CA 1
ATOM 875 C C . THR A 1 113 ? 7.073 -6.253 6.449 1.00 67.94 113 THR A C 1
ATOM 877 O O . THR A 1 113 ? 6.728 -5.845 7.552 1.00 67.94 113 THR A O 1
ATOM 880 N N . SER A 1 114 ? 8.213 -6.916 6.265 1.00 58.38 114 SER A N 1
ATOM 881 C CA . SER A 1 114 ? 9.254 -7.022 7.289 1.00 58.38 114 SER A CA 1
ATOM 882 C C . SER A 1 114 ? 10.492 -6.306 6.756 1.00 58.38 114 SER A C 1
ATOM 884 O O . SER A 1 114 ? 10.929 -6.655 5.652 1.00 58.38 114 SER A O 1
ATOM 886 N N . PRO A 1 115 ? 11.074 -5.315 7.458 1.00 70.81 115 PRO A N 1
ATOM 887 C CA . PRO A 1 115 ? 10.7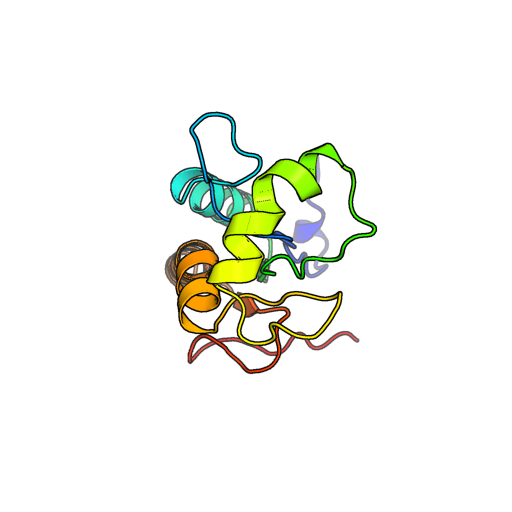63 -4.797 8.806 1.00 70.81 115 PRO A CA 1
ATOM 888 C C . PRO A 1 115 ? 9.660 -3.711 8.856 1.00 70.81 115 PRO A C 1
ATOM 890 O O . PRO A 1 115 ? 9.292 -3.170 7.818 1.00 70.81 115 PRO A O 1
ATOM 893 N N . ILE A 1 116 ? 9.229 -3.340 10.078 1.00 79.94 116 ILE A N 1
ATOM 894 C CA . ILE A 1 116 ? 8.339 -2.193 10.384 1.00 79.94 116 ILE A CA 1
ATOM 895 C C . ILE A 1 116 ? 8.810 -0.927 9.654 1.00 79.94 116 ILE A C 1
ATOM 897 O O . ILE A 1 116 ? 9.993 -0.577 9.748 1.00 79.94 116 ILE A O 1
ATOM 901 N N . ILE A 1 117 ? 7.905 -0.234 8.953 1.00 86.06 117 ILE A N 1
ATOM 902 C CA . ILE A 1 117 ? 8.218 0.941 8.121 1.00 86.06 117 ILE A CA 1
ATOM 903 C C . ILE A 1 117 ? 7.954 2.262 8.870 1.00 86.06 117 ILE A C 1
ATOM 905 O O . ILE A 1 117 ? 8.800 3.164 8.807 1.00 86.06 117 ILE A O 1
ATOM 909 N N . PHE A 1 118 ? 6.842 2.366 9.601 1.00 90.38 118 PHE A N 1
ATOM 910 C CA . PHE A 1 118 ? 6.434 3.515 10.425 1.00 90.38 118 PHE A CA 1
ATOM 911 C C . PHE A 1 118 ? 6.491 3.199 11.935 1.00 90.38 118 PHE A C 1
ATOM 913 O O . PHE A 1 118 ? 6.315 2.048 12.320 1.00 90.38 118 PHE A O 1
ATOM 920 N N . PRO A 1 119 ? 6.734 4.199 12.807 1.00 85.19 119 PRO A N 1
ATOM 921 C CA . PRO A 1 119 ? 6.969 3.979 14.241 1.00 85.19 119 PRO A CA 1
ATOM 922 C C . PRO A 1 119 ? 5.799 3.321 14.990 1.00 85.19 119 PRO A C 1
ATOM 924 O O . PRO A 1 119 ? 6.047 2.525 15.889 1.00 85.19 119 PRO A O 1
ATOM 927 N N . ASP A 1 120 ? 4.557 3.609 14.591 1.00 86.94 120 ASP A N 1
ATOM 928 C CA . ASP A 1 120 ? 3.339 3.156 15.284 1.00 86.94 120 ASP A CA 1
ATOM 929 C C . ASP A 1 120 ? 2.627 2.001 14.556 1.00 86.94 120 ASP A C 1
ATOM 931 O O . ASP A 1 120 ? 1.427 1.779 14.733 1.00 86.94 120 ASP A O 1
ATOM 935 N N . GLU A 1 121 ? 3.337 1.283 13.679 1.00 85.44 121 GLU A N 1
ATOM 936 C CA . GLU A 1 121 ? 2.777 0.091 13.038 1.00 85.44 121 GLU A CA 1
ATOM 937 C C . GLU A 1 121 ? 2.534 -1.014 14.053 1.00 85.44 121 GLU A C 1
ATOM 939 O O . GLU A 1 121 ? 3.406 -1.378 14.844 1.00 85.44 121 GLU A O 1
ATOM 944 N N . VAL A 1 122 ? 1.359 -1.625 13.953 1.00 84.88 122 VAL A N 1
ATOM 945 C CA . VAL A 1 122 ? 1.077 -2.859 14.671 1.00 84.88 122 VAL A CA 1
ATOM 946 C C . VAL A 1 122 ? 1.479 -4.052 13.814 1.00 84.88 122 VAL A C 1
ATOM 948 O O . VAL A 1 122 ? 1.289 -4.069 12.597 1.00 84.88 122 VAL A O 1
ATOM 951 N N . ILE A 1 123 ? 2.017 -5.087 14.451 1.00 80.75 123 ILE A N 1
ATOM 952 C CA . ILE A 1 123 ? 2.254 -6.370 13.790 1.00 80.75 123 ILE A CA 1
ATOM 953 C C . ILE A 1 123 ? 0.910 -7.091 13.686 1.00 80.75 123 ILE A C 1
ATOM 955 O O . ILE A 1 123 ? 0.189 -7.203 14.680 1.00 80.75 123 ILE A O 1
ATOM 959 N N . CYS A 1 124 ? 0.566 -7.590 12.496 1.00 70.94 124 CYS A N 1
ATOM 960 C CA . CYS A 1 124 ? -0.650 -8.376 12.325 1.00 70.94 124 CYS A CA 1
ATOM 961 C C . CYS A 1 124 ? -0.539 -9.662 13.152 1.00 70.94 124 CYS A C 1
ATOM 963 O O . CYS A 1 124 ? 0.187 -10.586 12.788 1.00 70.94 124 CYS A O 1
ATOM 965 N N . GLN A 1 125 ? -1.263 -9.717 14.266 1.00 66.38 125 GLN A N 1
ATOM 966 C CA . GLN A 1 125 ? -1.494 -10.952 14.999 1.00 66.38 125 GLN A CA 1
ATOM 967 C C . GLN A 1 125 ? -2.702 -11.637 14.350 1.00 66.38 125 GLN A C 1
ATOM 969 O O . GLN A 1 125 ? -3.843 -11.160 14.433 1.00 66.38 125 GLN A O 1
ATOM 974 N N . PHE A 1 126 ? -2.438 -12.714 13.615 1.00 58.00 126 PHE A N 1
ATOM 975 C CA . PHE A 1 126 ? -3.483 -13.650 13.219 1.00 58.00 126 PHE A CA 1
ATOM 976 C C . PHE A 1 126 ? -3.743 -14.583 14.412 1.00 58.00 126 PHE A C 1
ATOM 978 O O . PHE A 1 126 ? -2.773 -15.167 14.901 1.00 58.00 126 PHE A O 1
ATOM 985 N N . PRO A 1 127 ? -4.983 -14.682 14.925 1.00 47.25 127 PRO A N 1
ATOM 986 C CA . PRO A 1 127 ? -5.390 -15.866 15.673 1.00 47.25 127 PRO A CA 1
ATOM 987 C C . PRO A 1 127 ? -5.408 -17.103 14.764 1.00 47.25 127 PRO A C 1
ATOM 989 O O . PRO A 1 127 ? -5.607 -16.935 13.536 1.00 47.25 127 PRO A O 1
#

Sequence (127 aa):
MESIASSGIAVRLRLDPVIPLLDENGPGQTEEDIRFLVRHAVDAGASMVISKTLVFTPEMASSVVDRLRNYYKMNSTIKNTAVLVLNRDLQKRLLAPVWQACQEHKVPFCSCTSPIIFPDEVICQFP

pLDDT: mean 87.11, std 10.29, range [47.25, 96.94]

Foldseek 3Di:
DDAPLNVVDAAEAEDPEAEDQPDPPRPHDDLVRLLVVLVVVVVSRHQEYEYHHDFDAPPDDPVNCVVCVVVQCVAFPDNPDNTGDGDLVVRLVRCVSNVVSCVVSVHAYAYPDPDDNDPRHDHDDDD

Secondary structure (DSSP, 8-state):
---GGGGT--EEEEEEEE----STT-SS--HHHHHHHHHHHHHTTEEEEEEEEP-B-TTS-HHHHHHHHHHHHHHBS--SSSSB-B-HHHHHHHHHHHHHHHHHTT--EEESSSS--STTPPP----